Protein AF-K7T9E8-F1 (afdb_monomer_lite)

Radius of gyration: 16.22 Å; chains: 1; bounding box: 37×36×49 Å

Structure (mmCIF, N/CA/C/O backbone):
data_AF-K7T9E8-F1
#
_entry.id   AF-K7T9E8-F1
#
loop_
_atom_site.group_PDB
_atom_site.id
_atom_site.type_symbol
_atom_site.label_atom_id
_atom_site.label_alt_id
_atom_site.label_comp_id
_atom_site.label_asym_id
_atom_site.label_entity_id
_atom_site.label_seq_id
_atom_site.pdbx_PDB_ins_code
_atom_site.Cartn_x
_atom_site.Cartn_y
_atom_site.Cartn_z
_atom_site.occupancy
_atom_site.B_iso_or_equiv
_atom_site.auth_seq_id
_atom_site.auth_comp_id
_atom_site.auth_asym_id
_atom_site.auth_atom_id
_atom_site.pdbx_PDB_model_num
ATOM 1 N N . MET A 1 1 ? -18.954 -12.187 33.287 1.00 36.88 1 MET A N 1
ATOM 2 C CA . MET A 1 1 ? -18.380 -12.385 31.941 1.00 36.88 1 MET A CA 1
ATOM 3 C C . MET A 1 1 ? -18.253 -11.019 31.289 1.00 36.88 1 MET A C 1
ATOM 5 O O . MET A 1 1 ? -19.243 -10.468 30.833 1.00 36.88 1 MET A O 1
ATOM 9 N N . THR A 1 2 ? -17.077 -10.407 31.372 1.00 37.41 2 THR A N 1
ATOM 10 C CA . THR A 1 2 ? -16.781 -9.111 30.754 1.00 37.41 2 THR A CA 1
ATOM 11 C C . THR A 1 2 ? -16.393 -9.360 29.302 1.00 37.41 2 THR A C 1
ATOM 13 O O . THR A 1 2 ? -15.330 -9.916 29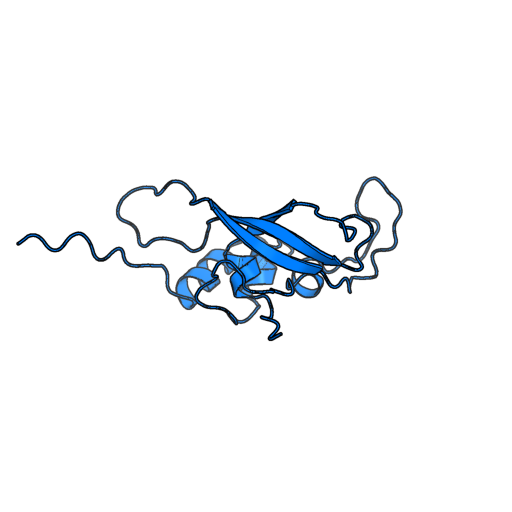.039 1.00 37.41 2 THR A O 1
ATOM 16 N N . PHE A 1 3 ? -17.259 -8.987 28.356 1.00 45.62 3 PHE A N 1
ATOM 17 C CA . PHE A 1 3 ? -16.909 -8.975 26.937 1.00 45.62 3 PHE A CA 1
ATOM 18 C C . PHE A 1 3 ? -15.690 -8.061 26.762 1.00 45.62 3 PHE A C 1
ATOM 20 O O . PHE A 1 3 ? -15.776 -6.852 26.974 1.00 45.62 3 PHE A O 1
ATOM 27 N N . HIS A 1 4 ? -14.530 -8.643 26.458 1.00 44.47 4 HIS A N 1
ATOM 28 C CA . HIS A 1 4 ? -13.341 -7.882 26.102 1.00 44.47 4 HIS A CA 1
ATOM 29 C C . HIS A 1 4 ? -13.590 -7.177 24.768 1.00 44.47 4 HIS A C 1
ATOM 31 O O . HIS A 1 4 ? -13.459 -7.773 23.707 1.00 44.47 4 HIS A O 1
ATOM 37 N N . GLY A 1 5 ? -13.993 -5.909 24.881 1.00 49.72 5 GLY A N 1
ATOM 38 C CA . GLY A 1 5 ? -13.735 -4.815 23.950 1.00 49.72 5 GLY A CA 1
ATOM 39 C C . GLY A 1 5 ? -13.944 -5.118 22.473 1.00 49.72 5 GLY A C 1
ATOM 40 O O . GLY A 1 5 ? -12.985 -5.424 21.767 1.00 49.72 5 GLY A O 1
ATOM 41 N N . ILE A 1 6 ? -15.161 -4.886 21.979 1.00 58.78 6 ILE A N 1
ATOM 42 C CA . ILE A 1 6 ? -15.361 -4.575 20.560 1.00 58.78 6 ILE A CA 1
ATOM 43 C C . ILE A 1 6 ? -14.591 -3.274 20.301 1.00 58.78 6 ILE A C 1
ATOM 45 O O . ILE A 1 6 ? -15.052 -2.189 20.649 1.00 58.78 6 ILE A O 1
ATOM 49 N N . LYS A 1 7 ? -13.375 -3.379 19.759 1.00 60.75 7 LYS A N 1
ATOM 50 C CA . LYS A 1 7 ? -12.674 -2.221 19.209 1.00 60.75 7 LYS A CA 1
ATOM 51 C C . LYS A 1 7 ? -13.338 -1.906 17.879 1.00 60.75 7 LYS A C 1
ATOM 53 O O . LYS A 1 7 ? -13.186 -2.663 16.926 1.00 60.75 7 LYS A O 1
ATOM 58 N N . LEU A 1 8 ? -14.097 -0.816 17.848 1.00 74.06 8 LEU A N 1
ATOM 59 C CA . LEU A 1 8 ? -14.620 -0.267 16.604 1.00 74.06 8 LEU A CA 1
ATOM 60 C C . LEU A 1 8 ? -13.427 0.090 15.707 1.00 74.06 8 LEU A C 1
ATOM 62 O O . LEU A 1 8 ? -12.427 0.624 16.189 1.00 74.06 8 LEU A O 1
ATOM 66 N N . VAL A 1 9 ? -13.503 -0.277 14.435 1.00 80.00 9 VAL A N 1
ATOM 67 C CA . VAL A 1 9 ? -12.524 0.088 13.405 1.00 80.00 9 VAL A CA 1
ATOM 68 C C . VAL A 1 9 ? -13.159 1.184 12.552 1.00 80.00 9 VAL A C 1
ATOM 70 O O . VAL A 1 9 ? -14.378 1.185 12.382 1.00 80.00 9 VAL A O 1
ATOM 73 N N . GLU A 1 10 ? -12.343 2.127 12.090 1.00 86.44 10 GLU A N 1
ATOM 74 C CA . GLU A 1 10 ? -12.735 3.176 11.146 1.00 86.44 10 GLU A CA 1
ATOM 75 C C . GLU A 1 10 ? -13.409 2.552 9.913 1.00 86.44 10 GLU A C 1
ATOM 77 O O . GLU A 1 10 ? -12.959 1.536 9.387 1.00 86.44 10 GLU A O 1
ATOM 82 N N . THR A 1 11 ? -14.517 3.137 9.470 1.00 89.50 11 THR A N 1
ATOM 83 C CA . THR A 1 11 ? -15.204 2.717 8.241 1.00 89.50 11 THR A CA 1
ATOM 84 C C . THR A 1 11 ? -14.480 3.243 7.000 1.00 89.50 11 THR A C 1
ATOM 86 O O . THR A 1 11 ? -13.816 4.277 7.058 1.00 89.50 11 THR A O 1
ATOM 89 N N . ASP A 1 12 ? -14.674 2.610 5.838 1.00 90.00 12 ASP A N 1
ATOM 90 C CA . ASP A 1 12 ? -14.073 3.064 4.568 1.00 90.00 12 ASP A CA 1
ATOM 91 C C . ASP A 1 12 ? -14.405 4.533 4.249 1.00 90.00 12 ASP A C 1
ATOM 93 O O . ASP A 1 12 ? -13.582 5.284 3.718 1.00 90.00 12 ASP A O 1
ATOM 97 N N . THR A 1 13 ? -15.616 4.967 4.609 1.00 88.75 13 THR A N 1
ATOM 98 C CA . THR A 1 13 ? -16.070 6.351 4.445 1.00 88.75 13 THR A CA 1
ATOM 99 C C . THR A 1 13 ? -15.366 7.322 5.388 1.00 88.75 13 THR A C 1
ATOM 101 O O . THR A 1 13 ? -15.017 8.425 4.971 1.00 88.75 13 THR A O 1
ATOM 104 N N . GLU A 1 14 ? -15.130 6.925 6.641 1.00 90.06 14 GLU A N 1
ATOM 105 C CA . GLU A 1 14 ? -14.398 7.741 7.616 1.00 90.06 14 GLU A CA 1
ATOM 106 C C . GLU A 1 14 ? -12.919 7.843 7.230 1.00 90.06 14 GLU A C 1
ATOM 108 O O . GLU A 1 14 ? -12.368 8.945 7.220 1.00 90.06 14 GLU A O 1
ATOM 113 N N . GLU A 1 15 ? -12.314 6.728 6.805 1.00 89.94 15 GLU A N 1
ATOM 114 C CA . GLU A 1 15 ? -10.937 6.685 6.311 1.00 89.94 15 GLU A CA 1
ATOM 115 C C . GLU A 1 15 ? -10.764 7.624 5.114 1.00 89.94 15 GLU A C 1
ATOM 117 O O . GLU A 1 15 ? -9.842 8.441 5.073 1.00 89.94 15 GLU A O 1
ATOM 122 N N . THR A 1 16 ? -11.680 7.547 4.148 1.00 91.69 16 THR A N 1
ATOM 123 C CA . THR A 1 16 ? -11.658 8.395 2.953 1.00 91.69 16 THR A CA 1
ATOM 124 C C . THR A 1 16 ? -11.804 9.872 3.313 1.00 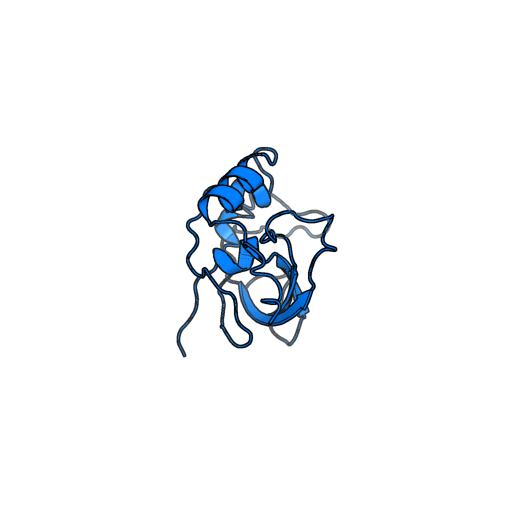91.69 16 THR A C 1
ATOM 126 O O . THR A 1 16 ? -11.029 10.700 2.834 1.00 91.69 16 THR A O 1
ATOM 129 N N . ALA A 1 17 ? -12.737 10.210 4.209 1.00 91.94 17 ALA A N 1
ATOM 130 C CA . ALA A 1 17 ? -12.926 11.580 4.676 1.00 91.94 17 ALA A CA 1
ATOM 131 C C . ALA A 1 17 ? -11.683 12.121 5.399 1.00 91.94 17 ALA A C 1
ATOM 133 O O . ALA A 1 17 ? -11.295 13.267 5.174 1.00 91.94 17 ALA A O 1
ATOM 134 N N . ARG A 1 18 ? -11.025 11.300 6.228 1.00 90.88 18 ARG A N 1
ATOM 135 C CA . ARG A 1 18 ? -9.771 11.652 6.907 1.00 90.88 18 ARG A CA 1
ATOM 136 C C . ARG A 1 18 ? -8.641 11.892 5.909 1.00 90.88 18 ARG A C 1
ATOM 138 O O . ARG A 1 18 ? -7.932 12.888 6.022 1.00 90.88 18 ARG A O 1
ATOM 145 N N . LEU A 1 19 ? -8.462 11.004 4.932 1.00 90.00 19 LEU A N 1
ATOM 146 C CA . LEU A 1 19 ? -7.427 11.142 3.904 1.00 90.00 19 LEU A CA 1
ATOM 147 C C . LEU A 1 19 ? -7.653 12.379 3.021 1.00 90.00 19 LEU A C 1
ATOM 149 O O . LEU A 1 19 ? -6.689 13.060 2.672 1.00 90.00 19 LEU A O 1
ATOM 153 N N . ALA A 1 20 ? -8.911 12.722 2.732 1.00 92.00 20 ALA A N 1
ATOM 154 C CA . ALA A 1 20 ? -9.274 13.899 1.941 1.00 92.00 20 ALA A CA 1
ATOM 155 C C . ALA A 1 20 ? -8.914 15.234 2.619 1.00 92.00 20 ALA A C 1
ATOM 157 O O . ALA A 1 20 ? -8.779 16.246 1.932 1.00 92.00 20 ALA A O 1
ATOM 158 N N . GLN A 1 21 ? -8.715 15.250 3.945 1.00 92.56 21 GLN A N 1
ATOM 159 C CA . GLN A 1 21 ? -8.238 16.434 4.675 1.00 92.56 21 GLN A CA 1
ATOM 160 C C . GLN A 1 21 ? -6.770 16.770 4.375 1.00 92.56 21 GLN A C 1
ATOM 162 O O . GLN A 1 21 ? -6.318 17.871 4.694 1.00 92.56 21 GLN A O 1
ATOM 167 N N . ALA A 1 22 ? -6.011 15.840 3.787 1.00 89.44 22 ALA A N 1
ATOM 168 C CA . ALA A 1 22 ? -4.637 16.100 3.390 1.00 89.44 22 ALA A CA 1
ATOM 169 C C . ALA A 1 22 ? -4.574 17.101 2.214 1.00 89.44 22 ALA A C 1
ATOM 171 O O . ALA A 1 22 ? -5.489 17.143 1.387 1.00 89.44 22 ALA A O 1
ATOM 172 N N . PRO A 1 23 ? -3.491 17.894 2.097 1.00 88.69 23 PRO A N 1
ATOM 173 C CA . PRO A 1 23 ? -3.343 18.861 1.013 1.00 88.69 23 PRO A CA 1
ATOM 174 C C . PRO A 1 23 ? -3.436 18.215 -0.374 1.00 88.69 23 PRO A C 1
ATOM 176 O O . PRO A 1 23 ? -2.891 17.129 -0.598 1.00 88.69 23 PRO A O 1
ATOM 179 N N . VAL A 1 24 ? -4.070 18.915 -1.318 1.00 85.88 24 VAL A N 1
ATOM 180 C CA . VAL A 1 24 ? -4.113 18.516 -2.734 1.00 85.88 24 VAL A CA 1
ATOM 181 C C . VAL A 1 24 ? -2.687 18.333 -3.258 1.00 85.88 24 VAL A C 1
ATOM 183 O O . VAL A 1 24 ? -1.821 19.174 -3.020 1.00 85.88 24 VAL A O 1
ATOM 186 N N . GLY A 1 25 ? -2.441 17.221 -3.954 1.00 80.06 25 GLY A N 1
ATOM 187 C CA . GLY A 1 25 ? -1.113 16.832 -4.443 1.00 80.06 25 GLY A CA 1
ATOM 188 C C . GLY A 1 25 ? -0.301 15.966 -3.472 1.00 80.06 25 GLY A C 1
ATOM 189 O O . GLY A 1 25 ? 0.755 15.471 -3.850 1.00 80.06 25 GLY A O 1
ATOM 190 N N . SER A 1 26 ? -0.782 15.738 -2.245 1.00 85.50 26 SER A N 1
ATOM 191 C CA . SER A 1 26 ? -0.206 14.717 -1.361 1.00 85.50 26 SER A CA 1
ATOM 192 C C . SER A 1 26 ? -0.659 13.303 -1.751 1.00 85.50 26 SER A C 1
ATOM 194 O O . SER A 1 26 ? -1.747 13.111 -2.305 1.00 85.50 26 SER A O 1
ATOM 196 N N . THR A 1 27 ? 0.141 12.295 -1.393 1.00 86.12 27 THR A N 1
ATOM 197 C CA . THR A 1 27 ? -0.209 10.873 -1.553 1.00 86.12 27 THR A CA 1
ATOM 198 C C . THR A 1 27 ? -1.534 10.555 -0.858 1.00 86.12 27 THR A C 1
ATOM 200 O O . THR A 1 27 ? -2.409 9.945 -1.459 1.00 86.12 27 THR A O 1
ATOM 203 N N . ASN A 1 28 ? -1.736 11.044 0.371 1.00 88.81 28 ASN A N 1
ATOM 204 C CA . ASN A 1 28 ? -2.964 10.808 1.139 1.00 88.81 28 ASN A CA 1
ATOM 205 C C . ASN A 1 28 ? -4.205 11.387 0.452 1.00 88.81 28 ASN A C 1
ATOM 207 O O . ASN A 1 28 ? -5.230 10.713 0.373 1.00 88.81 28 ASN A O 1
ATOM 211 N N . HIS A 1 29 ? -4.107 12.606 -0.086 1.00 88.75 29 HIS A N 1
ATOM 212 C CA . HIS A 1 29 ? -5.208 13.189 -0.846 1.00 88.75 29 HIS A CA 1
ATOM 213 C C . HIS A 1 29 ? -5.516 12.352 -2.093 1.00 88.75 29 HIS A C 1
ATOM 215 O O . HIS A 1 29 ? -6.676 12.047 -2.352 1.00 88.75 29 HIS A O 1
ATOM 221 N N . SER A 1 30 ? -4.487 11.908 -2.816 1.00 89.88 30 SER A N 1
ATOM 222 C CA . SER A 1 30 ? -4.653 11.058 -4.002 1.00 89.88 30 SER A CA 1
ATOM 223 C C . SER A 1 30 ? -5.297 9.710 -3.656 1.00 89.88 30 SER A C 1
ATOM 225 O O . SER A 1 30 ? -6.237 9.292 -4.324 1.00 89.88 30 SER A O 1
ATOM 227 N N . LEU A 1 31 ? -4.882 9.078 -2.551 1.00 90.69 31 LEU A N 1
ATOM 228 C CA . LEU A 1 31 ? -5.505 7.858 -2.030 1.00 90.69 31 LEU A CA 1
ATOM 229 C C . LEU A 1 31 ? -6.987 8.077 -1.697 1.00 90.69 31 LEU A C 1
ATOM 231 O O . LEU A 1 31 ? -7.802 7.209 -1.987 1.00 90.69 31 LEU A O 1
ATOM 235 N N . SER A 1 32 ? -7.376 9.232 -1.150 1.00 92.88 32 SER A N 1
ATOM 236 C CA . SER A 1 32 ? -8.789 9.510 -0.836 1.00 92.88 32 SER A CA 1
ATOM 237 C C . SER A 1 32 ? -9.724 9.462 -2.057 1.00 92.88 32 SER A C 1
ATOM 239 O O . SER A 1 32 ? -10.923 9.255 -1.905 1.00 92.88 32 SER A O 1
ATOM 241 N N . LEU A 1 33 ? -9.187 9.618 -3.269 1.00 91.94 33 LEU A N 1
ATOM 242 C CA . LEU A 1 33 ? -9.959 9.576 -4.512 1.00 91.94 33 LEU A CA 1
ATOM 243 C C . LEU A 1 33 ? -10.134 8.152 -5.060 1.00 91.94 33 LEU A C 1
ATOM 245 O O . LEU A 1 33 ? -10.931 7.945 -5.975 1.00 91.94 33 LEU A O 1
ATOM 249 N N . LEU A 1 34 ? -9.391 7.180 -4.527 1.00 91.44 34 LEU A N 1
ATOM 250 C CA . LEU A 1 34 ? -9.401 5.800 -4.998 1.00 91.44 34 LEU A CA 1
ATOM 251 C C . LEU A 1 34 ? -10.368 4.937 -4.186 1.00 91.44 34 LEU A C 1
ATOM 253 O O . LEU A 1 34 ? -10.439 5.077 -2.958 1.00 91.44 34 LEU A O 1
ATOM 257 N N . PRO A 1 35 ? -11.078 4.005 -4.846 1.00 92.00 35 PRO A N 1
ATOM 258 C CA . PRO A 1 35 ? -11.932 3.058 -4.153 1.00 92.00 35 PRO A CA 1
ATOM 259 C C . PRO A 1 35 ? -11.096 2.097 -3.302 1.00 92.00 35 PRO A C 1
ATOM 261 O O . PRO A 1 35 ? -10.013 1.667 -3.699 1.00 92.00 35 PRO A O 1
ATOM 264 N N . VAL A 1 36 ? -11.633 1.714 -2.145 1.00 92.06 36 VAL A N 1
ATOM 265 C CA . VAL A 1 36 ? -11.092 0.602 -1.360 1.00 92.06 36 VAL A CA 1
ATOM 266 C C . VAL A 1 36 ? -11.434 -0.697 -2.088 1.00 92.06 36 VAL A C 1
ATOM 268 O O . VAL A 1 36 ? -12.601 -1.057 -2.228 1.00 92.06 36 VAL A O 1
ATOM 271 N N . THR A 1 37 ? -10.411 -1.388 -2.573 1.00 91.69 37 THR A N 1
ATOM 272 C CA . THR A 1 37 ? -10.504 -2.686 -3.258 1.00 91.69 37 THR A CA 1
ATOM 273 C C . THR A 1 37 ? -10.299 -3.841 -2.285 1.00 91.69 37 THR A C 1
ATOM 275 O O . THR A 1 37 ? -10.865 -4.916 -2.467 1.00 91.69 37 THR A O 1
ATOM 278 N N . THR A 1 38 ? -9.513 -3.608 -1.230 1.00 89.50 38 THR A N 1
ATOM 279 C CA . THR A 1 38 ? -9.097 -4.621 -0.258 1.00 89.50 38 THR A CA 1
ATOM 280 C C . THR A 1 38 ? -9.397 -4.131 1.160 1.00 89.50 38 THR A C 1
ATOM 282 O O . THR A 1 38 ? -8.526 -3.549 1.808 1.00 89.50 38 THR A O 1
ATOM 285 N N . PRO A 1 39 ? -10.613 -4.369 1.690 1.00 87.06 39 PRO A N 1
ATOM 286 C CA . PRO A 1 39 ? -11.015 -3.884 3.014 1.00 87.06 39 PRO A CA 1
ATOM 287 C C . PRO A 1 39 ? -10.216 -4.498 4.165 1.00 87.06 39 PRO A C 1
ATOM 289 O O . PRO A 1 39 ? -10.202 -3.965 5.271 1.00 87.06 39 PRO A O 1
ATOM 292 N N . HIS A 1 40 ? -9.564 -5.636 3.936 1.00 87.50 40 HIS A N 1
ATOM 293 C CA . HIS A 1 40 ? -8.704 -6.286 4.915 1.00 87.50 40 HIS A CA 1
ATOM 294 C C . HIS A 1 40 ? -7.443 -6.776 4.217 1.00 87.50 40 HIS A C 1
ATOM 296 O O . HIS A 1 40 ? -7.464 -7.752 3.469 1.00 87.50 40 HIS A O 1
ATOM 302 N N . VAL A 1 41 ? -6.344 -6.067 4.455 1.00 90.06 41 VAL A N 1
ATOM 303 C CA . VAL A 1 41 ? -5.023 -6.476 3.986 1.00 90.06 41 VAL A CA 1
ATOM 304 C C . VAL A 1 41 ? -4.559 -7.634 4.860 1.00 90.06 41 VAL A C 1
ATOM 306 O O . VAL A 1 41 ? -4.480 -7.491 6.082 1.00 90.06 41 VAL A O 1
ATOM 309 N N . ASP A 1 42 ? -4.255 -8.766 4.235 1.00 89.81 42 ASP A N 1
ATOM 310 C CA . ASP A 1 42 ? -3.658 -9.912 4.909 1.00 89.81 42 ASP A CA 1
ATOM 311 C C . ASP A 1 42 ? -2.223 -10.128 4.429 1.00 89.81 42 ASP A C 1
ATOM 313 O O . ASP A 1 42 ? -1.799 -9.687 3.353 1.00 89.81 42 ASP A O 1
ATOM 317 N N . LYS A 1 43 ? -1.466 -10.844 5.254 1.00 87.12 43 LYS A N 1
ATOM 318 C CA . LYS A 1 43 ? -0.205 -11.441 4.846 1.00 87.12 43 LYS A CA 1
ATOM 319 C C . LYS A 1 43 ? -0.468 -12.348 3.652 1.00 87.12 43 LYS A C 1
ATOM 321 O O . LYS A 1 43 ? -1.499 -13.003 3.569 1.00 87.12 43 LYS A O 1
ATOM 326 N N . HIS A 1 44 ? 0.507 -12.429 2.758 1.00 83.75 44 HIS A N 1
ATOM 327 C CA . HIS A 1 44 ? 0.473 -13.295 1.576 1.00 83.75 44 HIS A CA 1
ATOM 328 C C . HIS A 1 44 ? -0.404 -12.838 0.402 1.00 83.75 44 HIS A C 1
ATOM 330 O O . HIS A 1 44 ? -0.331 -13.464 -0.653 1.00 83.75 44 HIS A O 1
ATOM 336 N N . HIS A 1 45 ? -1.154 -11.737 0.512 1.00 90.81 45 HIS A N 1
ATOM 337 C CA . HIS A 1 45 ? -1.765 -11.128 -0.671 1.00 90.81 45 HIS A CA 1
ATOM 338 C C . HIS A 1 45 ? -0.683 -10.530 -1.573 1.00 90.81 45 HIS A C 1
ATOM 340 O O . HIS A 1 45 ? 0.164 -9.770 -1.110 1.00 90.81 45 HIS A O 1
ATOM 346 N N . LEU A 1 46 ? -0.714 -10.846 -2.866 1.00 92.94 46 LEU A N 1
ATOM 347 C CA . LEU A 1 46 ? 0.061 -10.099 -3.850 1.00 92.94 46 LEU A CA 1
ATOM 348 C C . LEU A 1 46 ? -0.744 -8.874 -4.245 1.00 92.94 46 LEU A C 1
ATOM 350 O O . LEU A 1 46 ? -1.826 -9.000 -4.809 1.00 92.94 46 LEU A O 1
ATOM 354 N N . ILE A 1 47 ? -0.227 -7.699 -3.909 1.00 94.06 47 ILE A N 1
ATOM 355 C CA . ILE A 1 47 ? -0.931 -6.434 -4.095 1.00 94.06 47 ILE A CA 1
ATOM 356 C C . ILE A 1 47 ? -0.127 -5.581 -5.064 1.00 94.06 47 ILE A C 1
ATOM 358 O O . ILE A 1 47 ? 1.037 -5.270 -4.818 1.00 94.06 47 ILE A O 1
ATOM 362 N N . GLU A 1 48 ? -0.752 -5.201 -6.171 1.00 93.50 48 GLU A N 1
ATOM 363 C CA . GLU A 1 48 ? -0.249 -4.161 -7.058 1.00 93.50 48 GLU A CA 1
ATOM 364 C C . GLU A 1 48 ? -0.603 -2.792 -6.473 1.00 93.50 48 GLU A C 1
ATOM 366 O O . GLU A 1 48 ? -1.778 -2.485 -6.263 1.00 93.50 48 GLU A O 1
ATOM 371 N N . LEU A 1 49 ? 0.416 -1.991 -6.163 1.00 91.81 49 LEU A N 1
ATOM 372 C CA . LEU A 1 49 ? 0.239 -0.679 -5.548 1.00 91.81 49 LEU A CA 1
ATOM 373 C C . LEU A 1 49 ? -0.378 0.316 -6.545 1.00 91.81 49 LEU A C 1
ATOM 375 O O . LEU A 1 49 ? -0.019 0.279 -7.725 1.00 91.81 49 LEU A O 1
ATOM 379 N N . PRO A 1 50 ? -1.222 1.263 -6.086 1.00 89.06 50 PRO A N 1
ATOM 380 C CA . PRO A 1 50 ? -1.779 2.331 -6.919 1.00 89.06 50 PRO A CA 1
ATOM 381 C C . PRO A 1 50 ? -0.734 3.434 -7.178 1.00 89.06 50 PRO A C 1
ATOM 383 O O . PRO A 1 50 ? -0.921 4.608 -6.841 1.00 89.06 50 PRO A O 1
ATOM 386 N N . TRP A 1 51 ? 0.439 3.046 -7.687 1.00 83.88 51 TRP A N 1
ATOM 387 C CA . TRP A 1 51 ? 1.602 3.924 -7.823 1.00 83.88 51 TRP A CA 1
ATOM 388 C C . TRP A 1 51 ? 1.338 5.060 -8.810 1.00 83.88 51 TRP A C 1
ATOM 390 O O . TRP A 1 51 ? 1.651 6.211 -8.523 1.00 83.88 51 TRP A O 1
ATOM 400 N N . TYR A 1 52 ? 0.711 4.749 -9.947 1.00 78.19 52 TYR A N 1
ATOM 401 C CA . TYR A 1 52 ? 0.385 5.727 -10.986 1.00 78.19 52 TYR A CA 1
ATOM 402 C C . TYR A 1 52 ? -0.533 6.839 -10.464 1.00 78.19 52 TYR A C 1
ATOM 404 O O . TYR A 1 52 ? -0.333 8.017 -10.756 1.00 78.19 52 TYR A O 1
ATOM 412 N N . GLU A 1 53 ? -1.532 6.461 -9.673 1.00 79.75 53 GLU A N 1
ATOM 413 C CA . GLU A 1 53 ? -2.553 7.359 -9.152 1.00 79.75 53 GLU A CA 1
ATOM 414 C C . GLU A 1 53 ? -2.032 8.217 -7.999 1.00 79.75 53 GLU A C 1
ATOM 416 O O . GLU A 1 53 ? -2.457 9.359 -7.828 1.00 79.75 53 GLU A O 1
ATOM 421 N N . THR A 1 54 ? -1.113 7.673 -7.200 1.00 75.31 54 THR A N 1
ATOM 422 C CA . THR A 1 54 ? -0.567 8.343 -6.011 1.00 75.31 54 THR A CA 1
ATOM 423 C C . THR A 1 54 ? 0.696 9.145 -6.287 1.00 75.31 54 THR A C 1
ATOM 425 O O . THR A 1 54 ? 0.983 10.101 -5.565 1.00 75.31 54 THR A O 1
ATOM 428 N N . HIS A 1 55 ? 1.425 8.790 -7.342 1.00 71.00 55 HIS A N 1
ATOM 429 C CA . HIS A 1 55 ? 2.650 9.444 -7.773 1.00 71.00 55 HIS A CA 1
ATOM 430 C C . HIS A 1 55 ? 2.544 9.762 -9.268 1.00 71.00 55 HIS A C 1
ATOM 432 O O . HIS A 1 55 ? 3.237 9.146 -10.081 1.00 71.00 55 HIS A O 1
ATOM 438 N N . PRO A 1 56 ? 1.698 10.737 -9.664 1.00 57.72 56 PRO A N 1
ATOM 439 C CA . PRO A 1 56 ? 1.673 11.230 -11.032 1.00 57.72 56 PRO A CA 1
ATOM 440 C C . PRO A 1 56 ? 2.999 11.948 -11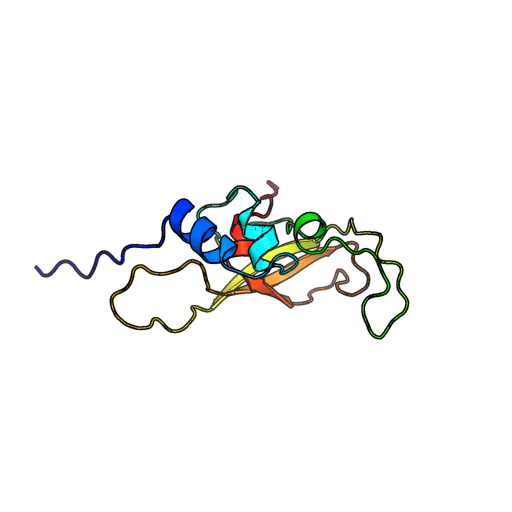.300 1.00 57.72 56 PRO A C 1
ATOM 442 O O . PRO A 1 56 ? 3.151 13.148 -11.075 1.00 57.72 56 PRO A O 1
ATOM 445 N N . CYS A 1 57 ? 4.016 11.198 -11.711 1.00 55.25 57 CYS A N 1
ATOM 446 C CA . CYS A 1 57 ? 5.317 11.763 -12.003 1.00 55.25 57 CYS A CA 1
ATOM 447 C C . CYS A 1 57 ? 5.204 12.617 -13.268 1.00 55.25 57 CYS A C 1
ATOM 449 O O . CYS A 1 57 ? 5.158 12.105 -14.383 1.00 55.25 57 CYS A O 1
ATOM 451 N N . THR A 1 58 ? 5.185 13.935 -13.099 1.00 48.19 58 THR A N 1
ATOM 452 C CA . THR A 1 58 ? 5.572 14.878 -14.149 1.00 48.19 58 THR A CA 1
ATOM 453 C C . THR A 1 58 ? 6.820 15.609 -13.673 1.00 48.19 58 THR A C 1
ATOM 455 O O . THR A 1 58 ? 6.724 16.617 -12.975 1.00 48.19 58 THR A O 1
ATOM 458 N N . GLY A 1 59 ? 7.998 15.071 -13.998 1.00 48.62 59 GLY A N 1
ATOM 459 C CA . GLY A 1 59 ? 9.289 15.705 -13.714 1.00 48.62 59 GLY A CA 1
ATOM 460 C C . GLY A 1 59 ? 10.371 14.750 -13.204 1.00 48.62 59 GLY A C 1
ATOM 461 O O . GLY A 1 59 ? 10.119 13.587 -12.904 1.00 48.62 59 GLY A O 1
ATOM 462 N N . THR A 1 60 ? 11.597 15.267 -13.112 1.00 42.84 60 THR A N 1
ATOM 463 C CA . THR A 1 60 ? 12.758 14.584 -12.528 1.00 42.84 60 THR A CA 1
ATOM 464 C C . THR A 1 60 ? 12.630 14.543 -11.008 1.00 42.84 60 THR A C 1
ATOM 466 O O . THR A 1 60 ? 12.800 15.565 -10.340 1.00 42.84 60 THR A O 1
ATOM 469 N N . THR A 1 61 ? 12.340 13.375 -10.442 1.00 47.50 61 THR A N 1
ATOM 470 C CA . THR A 1 61 ? 12.446 13.135 -8.996 1.00 47.50 61 THR A CA 1
ATOM 471 C C . THR A 1 61 ? 13.877 13.404 -8.525 1.00 47.50 61 THR A C 1
ATOM 473 O O . THR A 1 61 ? 14.842 13.001 -9.173 1.00 47.50 61 THR A O 1
ATOM 476 N N . GLY A 1 62 ? 14.009 14.144 -7.422 1.00 42.59 62 GLY A N 1
ATOM 477 C CA . GLY A 1 62 ? 15.271 14.697 -6.935 1.00 42.59 62 GLY A CA 1
ATOM 478 C C . GLY A 1 62 ? 16.432 13.699 -6.883 1.00 42.59 62 GLY A C 1
ATOM 479 O O . GLY A 1 62 ? 16.325 12.619 -6.312 1.00 42.59 62 GLY A O 1
ATOM 480 N N . GLY A 1 63 ? 17.565 14.121 -7.450 1.00 44.06 63 GLY A N 1
ATOM 481 C CA . GLY A 1 63 ? 18.890 13.529 -7.248 1.00 44.06 63 GLY A CA 1
ATOM 482 C C . GLY A 1 63 ? 19.408 12.648 -8.383 1.00 44.06 63 GLY A C 1
ATOM 483 O O . GLY A 1 63 ? 20.615 12.618 -8.609 1.00 44.06 63 GLY A O 1
ATOM 484 N N . LEU A 1 64 ? 18.533 11.986 -9.138 1.00 47.25 64 LEU A N 1
ATOM 485 C CA . LEU A 1 64 ? 18.924 11.158 -10.277 1.00 47.25 64 LEU A 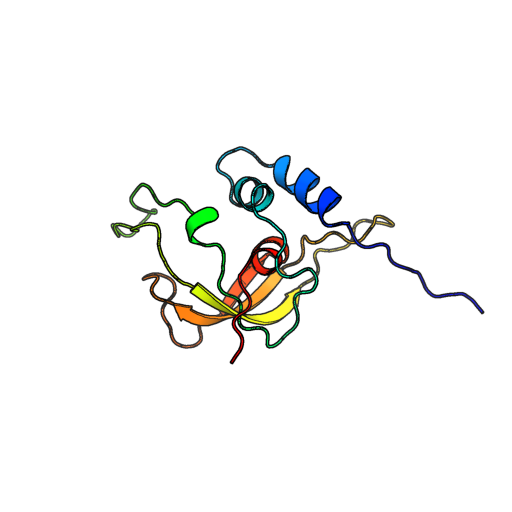CA 1
ATOM 486 C C . LEU A 1 64 ? 17.951 11.450 -11.411 1.00 47.25 64 LEU A C 1
ATOM 488 O O . LEU A 1 64 ? 16.772 11.134 -11.296 1.00 47.25 64 LEU A O 1
ATOM 492 N N . SER A 1 65 ? 18.438 12.097 -12.467 1.00 46.41 65 SER A N 1
ATOM 493 C CA . SER A 1 65 ? 17.707 12.524 -13.664 1.00 46.41 65 SER A CA 1
ATOM 494 C C . SER A 1 65 ? 17.067 11.356 -14.432 1.00 46.41 65 SER A C 1
ATOM 496 O O . SER A 1 65 ? 17.452 11.060 -15.558 1.00 46.41 65 SER A O 1
ATOM 498 N N . HIS A 1 66 ? 16.104 10.668 -13.828 1.00 51.59 66 HIS A N 1
ATOM 499 C CA . HIS A 1 66 ? 15.301 9.643 -14.469 1.00 51.59 66 HIS A CA 1
ATOM 500 C C . HIS A 1 66 ? 13.958 10.255 -14.850 1.00 51.59 66 HIS A C 1
ATOM 502 O O . HIS A 1 66 ? 13.221 10.763 -14.002 1.00 51.59 66 HIS A O 1
ATOM 508 N N . GLU A 1 67 ? 13.664 10.220 -16.149 1.00 50.75 67 GLU A N 1
ATOM 509 C CA . GLU A 1 67 ? 12.328 10.455 -16.681 1.00 50.75 67 GLU A CA 1
ATOM 510 C C . GLU A 1 67 ? 11.416 9.360 -16.131 1.00 50.75 67 GLU A C 1
ATOM 512 O O . GLU A 1 67 ? 11.417 8.222 -16.594 1.00 50.75 67 GLU A O 1
ATOM 517 N N . CYS A 1 68 ? 10.684 9.684 -15.072 1.00 52.94 68 CYS A N 1
ATOM 518 C CA . CYS A 1 68 ? 9.712 8.775 -14.504 1.00 52.94 68 CYS A CA 1
ATOM 519 C C . CYS A 1 68 ? 8.452 8.886 -15.366 1.00 52.94 68 CYS A C 1
ATOM 521 O O . CYS A 1 68 ? 7.731 9.880 -15.297 1.00 52.94 68 CYS A O 1
ATOM 523 N N . THR A 1 69 ? 8.190 7.893 -16.218 1.00 55.94 69 THR A N 1
ATOM 524 C CA . THR A 1 69 ? 7.042 7.875 -17.144 1.00 55.94 69 THR A CA 1
ATOM 525 C C . THR A 1 69 ? 5.690 7.684 -16.439 1.00 55.94 69 THR A C 1
ATOM 527 O O . THR A 1 69 ? 4.690 7.363 -17.083 1.00 55.94 69 THR A O 1
ATOM 530 N N . GLY A 1 70 ? 5.643 7.855 -15.112 1.00 57.78 70 GLY A N 1
ATOM 531 C CA . GLY A 1 70 ? 4.459 7.811 -14.249 1.00 57.78 70 GLY A CA 1
ATOM 532 C C . GLY A 1 70 ? 3.829 6.427 -14.094 1.00 57.78 70 GLY A C 1
ATOM 533 O O . GLY A 1 70 ? 3.221 6.140 -13.075 1.00 57.78 70 GLY A O 1
ATOM 534 N N . ARG A 1 71 ? 3.985 5.541 -15.076 1.00 72.44 71 ARG A N 1
ATOM 535 C CA . ARG A 1 71 ? 3.377 4.209 -15.115 1.00 72.44 71 ARG A CA 1
ATOM 536 C C . ARG A 1 71 ? 4.382 3.144 -14.729 1.00 72.44 71 ARG A C 1
ATOM 538 O O . ARG A 1 71 ? 4.855 2.410 -15.591 1.00 72.44 71 ARG A O 1
ATOM 545 N N . HIS A 1 72 ? 4.707 3.104 -13.446 1.00 84.12 72 HIS A N 1
ATOM 546 C CA . HIS A 1 72 ? 5.471 2.001 -12.898 1.00 84.12 72 HIS A CA 1
ATOM 547 C C . HIS A 1 72 ? 4.556 1.013 -12.203 1.00 84.12 72 HIS A C 1
ATOM 549 O O . HIS A 1 72 ? 3.710 1.394 -11.393 1.00 84.12 72 HIS A O 1
ATOM 555 N N . ARG A 1 73 ? 4.738 -0.260 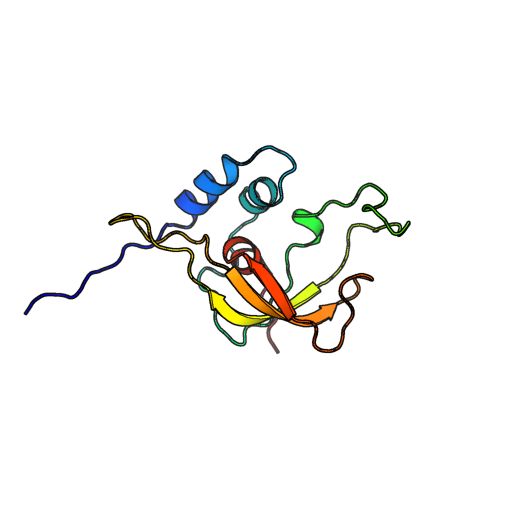-12.530 1.00 88.06 73 ARG A N 1
ATOM 556 C CA . ARG A 1 73 ? 4.084 -1.366 -11.857 1.00 88.06 73 ARG A CA 1
ATOM 557 C C . ARG A 1 73 ? 4.943 -1.787 -10.680 1.00 88.06 73 ARG A C 1
ATOM 559 O O . ARG A 1 73 ? 6.093 -2.165 -10.875 1.00 88.06 73 ARG A O 1
ATOM 566 N N . ILE A 1 74 ? 4.373 -1.775 -9.477 1.00 90.12 74 ILE A N 1
ATOM 567 C CA . ILE A 1 74 ? 5.024 -2.274 -8.261 1.00 90.12 74 ILE A CA 1
ATOM 568 C C . ILE A 1 74 ? 4.077 -3.262 -7.585 1.00 90.12 74 ILE A C 1
ATOM 570 O O . ILE A 1 74 ? 2.972 -2.905 -7.185 1.00 90.12 74 ILE A O 1
ATOM 574 N N . VAL A 1 75 ? 4.520 -4.510 -7.464 1.00 92.69 75 VAL A N 1
ATOM 575 C CA . VAL A 1 75 ? 3.788 -5.604 -6.822 1.00 92.69 75 VAL A CA 1
ATOM 576 C C . VAL A 1 75 ? 4.511 -6.004 -5.551 1.00 92.69 75 VAL A C 1
ATOM 578 O O . VAL A 1 75 ? 5.698 -6.355 -5.568 1.00 92.69 75 VAL A O 1
ATOM 581 N N . VAL A 1 76 ? 3.766 -5.997 -4.454 1.00 93.62 76 VAL A N 1
ATOM 582 C CA . VAL A 1 76 ? 4.288 -6.259 -3.122 1.00 93.62 76 VAL A CA 1
ATOM 583 C C . VAL A 1 76 ? 3.587 -7.414 -2.424 1.00 93.62 76 VAL A C 1
ATOM 585 O O . VAL A 1 76 ? 2.438 -7.743 -2.705 1.00 93.62 76 VAL A O 1
ATOM 588 N N . LEU A 1 77 ? 4.307 -8.003 -1.475 1.00 93.94 77 LEU A N 1
ATOM 589 C CA . LEU A 1 77 ? 3.836 -9.016 -0.546 1.00 93.94 77 LEU A CA 1
ATOM 590 C C . LEU A 1 77 ? 3.899 -8.448 0.881 1.00 93.94 77 LEU A C 1
ATOM 592 O O . LEU A 1 77 ? 5.008 -8.264 1.396 1.00 93.94 77 LEU A O 1
ATOM 596 N N . PRO A 1 78 ? 2.761 -8.181 1.546 1.00 94.19 78 PRO A N 1
ATOM 597 C CA . PRO A 1 78 ? 2.743 -7.746 2.936 1.00 94.19 78 PRO A CA 1
ATOM 598 C C . PRO A 1 78 ? 3.303 -8.834 3.859 1.00 94.19 78 PRO A C 1
ATOM 600 O O . PRO A 1 78 ? 2.888 -9.996 3.801 1.00 94.19 78 PRO A O 1
ATOM 603 N N . LEU A 1 79 ? 4.246 -8.461 4.730 1.00 93.06 79 LEU A N 1
ATOM 604 C CA . LEU A 1 79 ? 4.921 -9.378 5.655 1.00 93.06 79 LEU A CA 1
ATOM 605 C C . LEU A 1 79 ? 4.527 -9.114 7.108 1.00 93.06 79 LEU A C 1
ATOM 607 O O . LEU A 1 79 ? 4.112 -10.025 7.836 1.00 93.06 79 LEU A O 1
ATOM 611 N N . ARG A 1 80 ? 4.671 -7.862 7.555 1.00 92.94 80 ARG A N 1
ATOM 612 C CA . ARG A 1 80 ? 4.474 -7.479 8.954 1.00 92.94 80 ARG A CA 1
ATOM 613 C C . ARG A 1 80 ? 3.707 -6.174 9.056 1.00 92.94 80 ARG A C 1
ATOM 615 O O . ARG A 1 80 ? 4.119 -5.169 8.501 1.00 92.94 80 ARG A O 1
ATOM 622 N N . PHE A 1 81 ? 2.638 -6.194 9.843 1.00 91.25 81 PHE A N 1
ATOM 623 C CA . PHE A 1 81 ? 1.902 -4.992 10.196 1.00 91.25 81 PHE A CA 1
ATOM 624 C C . PHE A 1 81 ? 2.542 -4.283 11.395 1.00 91.25 81 PHE A C 1
ATOM 626 O O . PHE A 1 81 ? 2.826 -4.907 12.424 1.00 91.25 81 PHE A O 1
ATOM 633 N N . GLN A 1 82 ? 2.727 -2.976 11.262 1.00 88.38 82 GLN A N 1
ATOM 634 C CA . GLN A 1 82 ? 3.149 -2.048 12.296 1.00 88.38 82 GLN A CA 1
ATOM 635 C C . GLN A 1 82 ? 1.992 -1.104 12.611 1.00 88.38 82 GLN A C 1
ATOM 637 O O . GLN A 1 82 ? 1.593 -0.263 11.805 1.00 88.38 82 GLN A O 1
ATOM 642 N N . GLN A 1 83 ? 1.433 -1.265 13.807 1.00 81.19 83 GLN A N 1
ATOM 643 C CA . GLN A 1 83 ? 0.337 -0.429 14.259 1.00 81.19 83 GLN A CA 1
ATOM 644 C C . GLN A 1 83 ? 0.874 0.917 14.754 1.00 81.19 83 GLN A C 1
ATOM 646 O O . GLN A 1 83 ? 1.754 0.951 15.616 1.00 81.19 83 GLN A O 1
ATOM 651 N N . THR A 1 84 ? 0.302 2.013 14.263 1.00 76.75 84 THR A N 1
ATOM 652 C CA . THR A 1 84 ? 0.517 3.344 14.838 1.00 76.75 84 THR A CA 1
ATOM 653 C C . THR A 1 84 ? -0.040 3.362 16.266 1.00 76.75 84 THR A C 1
ATOM 655 O O . THR A 1 84 ? -1.093 2.775 16.536 1.00 76.75 84 THR A O 1
ATOM 658 N N . ALA A 1 85 ? 0.695 3.953 17.214 1.00 66.94 85 ALA A N 1
ATOM 659 C CA . ALA A 1 85 ? 0.301 3.962 18.622 1.00 66.94 85 ALA A CA 1
ATOM 660 C C . ALA A 1 85 ? -1.123 4.525 18.776 1.00 66.94 85 ALA A C 1
ATOM 662 O O . ALA A 1 85 ? -1.439 5.593 18.259 1.00 66.94 85 ALA A O 1
ATOM 663 N N . ALA A 1 86 ? -1.994 3.773 19.451 1.00 61.94 86 ALA A N 1
ATOM 664 C CA . ALA A 1 86 ? -3.387 4.158 19.617 1.00 61.94 86 ALA A CA 1
ATOM 665 C C . ALA A 1 86 ? -3.514 5.236 20.703 1.00 61.94 86 ALA A C 1
ATOM 667 O O . ALA A 1 86 ? -3.369 4.935 21.889 1.00 61.94 86 ALA A O 1
ATOM 668 N N . ASP A 1 87 ? -3.829 6.468 20.306 1.00 57.88 87 ASP A N 1
ATOM 669 C CA . ASP A 1 87 ? -4.245 7.519 21.235 1.00 57.88 87 ASP A CA 1
ATOM 670 C C . ASP A 1 87 ? -5.699 7.274 21.687 1.00 57.88 87 ASP A C 1
ATOM 672 O O . ASP A 1 87 ? -6.656 7.620 20.996 1.00 57.88 87 ASP A O 1
ATOM 676 N N . ALA A 1 88 ? -5.860 6.691 22.883 1.00 55.16 88 ALA A N 1
ATOM 677 C CA . ALA A 1 88 ? -7.110 6.668 23.663 1.00 55.16 88 ALA A CA 1
ATOM 678 C C . ALA A 1 88 ? -8.330 5.982 22.954 1.00 55.16 88 ALA A C 1
ATOM 680 O O . ALA A 1 88 ? -8.131 5.284 21.960 1.00 55.16 88 ALA A O 1
ATOM 681 N N . PRO A 1 89 ? -9.583 6.017 23.482 1.00 60.06 89 PRO A N 1
ATOM 682 C CA . PRO A 1 89 ? -10.655 5.064 23.137 1.00 60.06 89 PRO A CA 1
ATOM 683 C C . PRO A 1 89 ? -11.383 5.406 21.823 1.00 60.06 89 PRO A C 1
ATOM 685 O O . PRO A 1 89 ? -12.608 5.329 21.742 1.00 60.06 89 PRO A O 1
ATOM 688 N N . LEU A 1 90 ? -10.643 5.831 20.804 1.00 66.44 90 LEU A N 1
ATOM 689 C CA . LEU A 1 90 ? -11.172 6.105 19.475 1.00 66.44 90 LEU A CA 1
ATOM 690 C C . LEU A 1 90 ? -11.233 4.818 18.638 1.00 66.44 90 LEU A C 1
ATOM 692 O O . LEU A 1 90 ? -10.490 3.866 18.914 1.00 66.44 90 LEU A O 1
ATOM 696 N N . PRO A 1 91 ? -12.110 4.769 17.617 1.00 69.75 91 PRO A N 1
ATOM 697 C CA . PRO A 1 91 ? -12.074 3.683 16.658 1.00 69.75 91 PRO A CA 1
ATOM 698 C C . PRO A 1 91 ? -10.681 3.578 16.033 1.00 69.75 91 PRO A C 1
ATOM 700 O O . PRO A 1 91 ? -10.026 4.582 15.743 1.00 69.75 91 PRO A O 1
ATOM 703 N N . ARG A 1 92 ? -10.207 2.342 15.868 1.00 79.69 92 ARG A N 1
ATOM 704 C CA . ARG A 1 92 ? -8.895 2.055 15.289 1.00 79.69 92 ARG A CA 1
ATOM 705 C C . ARG A 1 92 ? -8.877 2.549 13.845 1.00 79.69 92 ARG A C 1
ATOM 707 O O . ARG A 1 92 ? -9.668 2.075 13.038 1.00 79.69 92 ARG A O 1
ATOM 714 N N . ARG A 1 93 ? -7.952 3.454 13.535 1.00 84.62 93 ARG A N 1
ATOM 715 C CA . ARG A 1 93 ? -7.741 3.990 12.187 1.00 84.62 93 ARG A CA 1
ATOM 716 C C . ARG A 1 93 ? -7.005 3.000 11.290 1.00 84.62 93 ARG A C 1
ATOM 718 O O . ARG A 1 93 ? -6.234 2.170 11.779 1.00 84.62 93 ARG A O 1
ATOM 725 N N . HIS A 1 94 ? -7.205 3.148 9.984 1.00 84.50 94 HIS A N 1
ATOM 726 C CA . HIS A 1 94 ? -6.397 2.492 8.949 1.00 84.50 94 HIS A CA 1
ATOM 727 C C . HIS A 1 94 ? -5.150 3.327 8.614 1.00 84.50 94 HIS A C 1
ATOM 729 O O . HIS A 1 94 ? -4.892 3.660 7.463 1.00 84.50 94 HIS A O 1
ATOM 735 N N . ASP A 1 95 ? -4.394 3.733 9.634 1.00 84.94 95 ASP A N 1
ATOM 736 C CA . ASP A 1 95 ? -3.187 4.563 9.514 1.00 84.94 95 ASP A CA 1
ATOM 737 C C . ASP A 1 95 ? -1.908 3.821 9.933 1.00 84.94 95 ASP A C 1
ATOM 739 O O . ASP A 1 95 ? -0.874 4.440 10.194 1.00 84.94 95 ASP A O 1
ATOM 743 N N . GLY A 1 96 ? -1.984 2.491 10.020 1.00 89.81 96 GLY A N 1
ATOM 744 C CA . GLY A 1 96 ? -0.821 1.641 10.225 1.00 89.81 96 GLY A CA 1
ATOM 745 C C . GLY A 1 96 ? 0.019 1.491 8.961 1.00 89.81 96 GLY A C 1
ATOM 746 O O . GLY A 1 96 ? -0.350 1.929 7.868 1.00 89.81 96 GLY A O 1
ATOM 747 N N . TYR A 1 97 ? 1.147 0.814 9.121 1.00 92.56 97 TYR A N 1
ATOM 748 C CA . TYR A 1 97 ? 2.084 0.539 8.042 1.00 92.56 97 TYR A CA 1
ATOM 749 C C . TYR A 1 97 ? 2.352 -0.951 7.927 1.00 92.56 97 TYR A C 1
ATOM 751 O O . TYR A 1 97 ? 2.246 -1.698 8.897 1.00 92.56 97 TYR A O 1
ATOM 759 N N . TRP A 1 98 ? 2.722 -1.386 6.735 1.00 94.56 98 TRP A N 1
ATOM 760 C CA . TRP A 1 98 ? 3.131 -2.747 6.461 1.00 94.56 98 TRP A CA 1
ATOM 761 C C . TRP A 1 98 ? 4.545 -2.759 5.908 1.00 94.56 98 TRP A C 1
ATOM 763 O O . TRP A 1 98 ? 4.835 -2.105 4.905 1.00 94.56 98 TRP A O 1
ATOM 773 N N . ASP A 1 99 ? 5.392 -3.578 6.521 1.00 93.94 99 ASP A N 1
ATOM 774 C CA . ASP A 1 99 ? 6.635 -4.010 5.904 1.00 93.94 99 ASP A CA 1
ATOM 775 C C . ASP A 1 99 ? 6.265 -4.967 4.767 1.00 93.94 99 ASP A C 1
ATOM 777 O O . ASP A 1 99 ? 5.642 -6.014 4.994 1.00 93.94 99 ASP A O 1
ATOM 781 N N . CYS A 1 100 ? 6.610 -4.585 3.545 1.00 93.25 100 CYS A N 1
ATOM 782 C CA . CYS A 1 100 ? 6.216 -5.255 2.319 1.00 93.25 100 CYS A CA 1
ATOM 783 C C . CYS A 1 100 ? 7.447 -5.632 1.507 1.00 93.25 100 CYS A C 1
ATOM 785 O O . CYS A 1 100 ? 8.349 -4.819 1.342 1.00 93.25 100 CYS A O 1
ATOM 787 N N . ARG A 1 101 ? 7.471 -6.837 0.940 1.00 92.94 101 ARG A N 1
ATOM 788 C CA . ARG A 1 101 ? 8.532 -7.253 0.020 1.00 92.94 101 ARG A CA 1
ATOM 789 C C . ARG A 1 101 ? 8.118 -7.032 -1.417 1.00 92.94 101 ARG A C 1
ATOM 791 O O . ARG A 1 101 ? 7.038 -7.461 -1.811 1.00 92.94 101 ARG A O 1
ATOM 798 N N . ILE A 1 102 ? 8.996 -6.450 -2.220 1.00 92.12 102 ILE A N 1
ATOM 799 C CA . ILE A 1 102 ? 8.775 -6.315 -3.658 1.00 92.12 102 ILE A CA 1
ATOM 800 C C . ILE A 1 102 ? 8.978 -7.672 -4.331 1.00 92.12 102 ILE A C 1
ATOM 802 O O . ILE A 1 102 ? 10.059 -8.263 -4.256 1.00 92.12 102 ILE A O 1
ATOM 806 N N . ILE A 1 103 ? 7.932 -8.149 -5.005 1.00 91.50 103 ILE A N 1
ATOM 807 C CA . ILE A 1 103 ? 7.936 -9.410 -5.758 1.00 91.50 103 ILE A CA 1
ATOM 808 C C . ILE A 1 103 ? 8.102 -9.152 -7.257 1.00 91.50 103 ILE A C 1
ATOM 810 O O . ILE A 1 103 ? 8.781 -9.918 -7.937 1.00 91.50 103 ILE A O 1
ATOM 814 N N . ALA A 1 104 ? 7.540 -8.055 -7.766 1.00 90.38 104 ALA A N 1
ATOM 815 C CA . ALA A 1 104 ? 7.739 -7.606 -9.139 1.00 90.38 104 ALA A CA 1
ATOM 816 C C . ALA A 1 104 ? 7.707 -6.076 -9.200 1.00 90.38 104 ALA A C 1
ATOM 818 O O . ALA A 1 104 ? 6.921 -5.447 -8.500 1.00 90.38 104 ALA A O 1
ATOM 819 N N . SER A 1 105 ? 8.566 -5.474 -10.017 1.00 89.00 105 SER A N 1
ATOM 820 C CA . SER A 1 105 ? 8.621 -4.027 -10.196 1.00 89.00 105 SER A CA 1
ATOM 821 C C . SER A 1 105 ? 9.359 -3.666 -11.481 1.00 89.00 105 SER A C 1
ATOM 823 O O . SER A 1 105 ? 10.367 -4.296 -11.809 1.00 89.00 105 SER A O 1
ATOM 825 N N . ASP A 1 106 ? 8.871 -2.656 -12.194 1.00 86.00 106 ASP A N 1
ATOM 826 C CA . ASP A 1 106 ? 9.565 -2.018 -13.321 1.00 86.00 106 ASP A CA 1
ATOM 827 C C . ASP A 1 106 ? 10.143 -0.634 -12.953 1.00 86.00 106 ASP A C 1
ATOM 829 O O . ASP A 1 106 ? 10.704 0.061 -13.803 1.00 86.00 106 ASP A O 1
ATOM 833 N N . HIS A 1 107 ? 10.023 -0.226 -11.684 1.00 81.62 107 HIS A N 1
ATOM 834 C CA . HIS A 1 107 ? 10.496 1.068 -11.212 1.00 81.62 107 HIS A CA 1
ATOM 835 C C . HIS A 1 107 ? 12.016 1.036 -10.966 1.00 81.62 107 HIS A C 1
ATOM 837 O O . HIS A 1 107 ? 12.489 0.199 -10.190 1.00 81.62 107 HIS A O 1
ATOM 843 N N . PRO A 1 108 ? 12.805 1.979 -11.522 1.00 78.94 108 PRO A N 1
ATOM 844 C CA . PRO A 1 108 ? 14.270 1.951 -11.431 1.00 78.94 108 PRO A CA 1
ATOM 845 C C . PRO A 1 108 ? 14.795 2.034 -9.989 1.00 78.94 108 PRO A C 1
ATOM 847 O O . PRO A 1 108 ? 15.781 1.386 -9.651 1.00 78.94 108 PRO A O 1
ATOM 850 N N . SER A 1 109 ? 14.119 2.793 -9.120 1.00 78.69 109 SER A N 1
ATOM 851 C CA . SER A 1 109 ? 14.475 2.907 -7.694 1.00 78.69 109 SER A CA 1
ATOM 852 C C . SER A 1 109 ? 14.033 1.724 -6.827 1.00 78.69 109 SER A C 1
ATOM 854 O O . SER A 1 109 ? 14.469 1.622 -5.684 1.00 78.69 109 SER A O 1
ATOM 856 N N . TYR A 1 110 ? 13.170 0.846 -7.345 1.00 79.75 110 TYR A N 1
ATOM 857 C CA . TYR A 1 110 ? 12.601 -0.276 -6.600 1.00 79.75 110 TYR A CA 1
ATOM 858 C C . TYR A 1 110 ? 12.766 -1.580 -7.392 1.00 79.75 110 TYR A C 1
ATOM 860 O O . TYR A 1 110 ? 11.769 -2.165 -7.813 1.00 79.75 110 TYR A O 1
ATOM 868 N N . PRO A 1 111 ? 14.003 -2.029 -7.663 1.00 77.62 111 PRO A N 1
ATOM 869 C CA . PRO A 1 111 ? 14.237 -3.194 -8.507 1.00 77.62 111 PRO A CA 1
ATOM 870 C C . PRO A 1 111 ? 13.753 -4.497 -7.852 1.00 77.62 111 PRO A C 1
ATOM 872 O O . PRO A 1 111 ? 13.672 -4.628 -6.629 1.00 77.62 111 PRO A O 1
ATOM 875 N N . VAL A 1 112 ? 13.463 -5.499 -8.684 1.00 80.31 112 VAL A N 1
ATOM 876 C CA . VAL A 1 112 ? 13.132 -6.857 -8.226 1.00 80.31 112 VAL A CA 1
ATOM 877 C C . VAL A 1 112 ? 14.376 -7.508 -7.622 1.00 80.31 112 VAL A C 1
ATOM 879 O O . VAL A 1 112 ? 15.448 -7.470 -8.223 1.00 80.31 112 VAL A O 1
ATOM 882 N N . GLY A 1 113 ? 14.246 -8.122 -6.443 1.00 67.94 113 GLY A N 1
ATOM 883 C CA . GLY A 1 113 ? 15.387 -8.781 -5.789 1.00 67.94 113 GLY A CA 1
ATOM 884 C C . GLY A 1 113 ? 15.349 -8.861 -4.264 1.00 67.94 113 GLY A C 1
ATOM 885 O O . GLY A 1 113 ? 16.399 -9.032 -3.654 1.00 67.94 113 GLY A O 1
ATOM 886 N N . GLY A 1 114 ? 14.175 -8.745 -3.634 1.00 68.56 114 GLY A N 1
ATOM 887 C CA . GLY A 1 114 ? 14.051 -8.859 -2.175 1.00 68.56 114 GLY A CA 1
ATOM 888 C C . GLY A 1 114 ? 14.248 -7.549 -1.414 1.00 68.56 114 GLY A C 1
ATOM 889 O O . GLY A 1 114 ? 14.650 -7.578 -0.254 1.00 68.56 114 GLY A O 1
ATOM 890 N N . TYR A 1 115 ? 13.962 -6.412 -2.051 1.00 82.06 115 TYR A N 1
ATOM 891 C CA . TYR A 1 115 ? 13.843 -5.139 -1.350 1.00 82.06 115 TYR A CA 1
ATOM 892 C C . TYR A 1 115 ? 12.552 -5.114 -0.539 1.00 82.06 115 TYR A C 1
ATOM 894 O O . TYR A 1 115 ? 11.483 -5.470 -1.045 1.00 82.06 115 TYR A O 1
ATOM 902 N N . ASP A 1 116 ? 12.676 -4.668 0.705 1.00 89.19 116 ASP A N 1
ATOM 903 C CA . ASP A 1 116 ? 11.545 -4.442 1.588 1.00 89.19 116 ASP A CA 1
ATOM 904 C C . ASP A 1 116 ? 11.248 -2.933 1.616 1.00 89.19 116 ASP A C 1
ATOM 906 O O . ASP A 1 116 ? 12.153 -2.108 1.765 1.00 89.19 116 ASP A O 1
ATOM 910 N N . ILE A 1 117 ? 9.982 -2.572 1.426 1.00 90.50 117 ILE A N 1
ATOM 911 C CA . ILE A 1 117 ? 9.471 -1.204 1.489 1.00 90.50 117 ILE A CA 1
ATOM 912 C C . ILE A 1 117 ? 8.387 -1.104 2.557 1.00 90.50 117 ILE A C 1
ATOM 914 O O . ILE A 1 117 ? 7.768 -2.095 2.937 1.00 90.50 117 ILE A O 1
ATOM 918 N N . CYS A 1 118 ? 8.159 0.109 3.040 1.00 91.62 118 CYS A N 1
ATOM 919 C CA . CYS A 1 118 ? 7.092 0.398 3.982 1.00 91.62 118 CYS A CA 1
ATOM 920 C C . CYS A 1 118 ? 5.919 1.011 3.215 1.00 91.62 118 CYS A C 1
ATOM 922 O O . CYS A 1 118 ? 6.073 2.077 2.620 1.00 91.62 118 CYS A O 1
ATOM 924 N N . CYS A 1 119 ? 4.771 0.337 3.225 1.00 92.00 119 CYS A N 1
ATOM 925 C CA . CYS A 1 119 ? 3.541 0.817 2.595 1.00 92.00 119 CYS A CA 1
ATOM 926 C C . CYS A 1 119 ? 2.520 1.175 3.669 1.00 92.00 119 CYS A C 1
ATOM 928 O O . CYS A 1 119 ? 2.410 0.487 4.687 1.00 92.00 119 CYS A O 1
ATOM 930 N N . SER A 1 120 ? 1.744 2.234 3.448 1.00 92.56 120 SER A N 1
ATOM 931 C CA . SER A 1 120 ? 0.631 2.532 4.354 1.00 92.56 120 SER A CA 1
ATOM 932 C C . SER A 1 120 ? -0.491 1.508 4.175 1.00 92.56 120 SER A C 1
ATOM 934 O O . SER A 1 120 ? -0.721 1.001 3.075 1.00 92.56 120 SER A O 1
ATOM 936 N N . GLU A 1 121 ? -1.227 1.206 5.245 1.00 93.00 121 GLU A N 1
ATOM 937 C CA . GLU A 1 121 ? -2.408 0.345 5.148 1.00 93.00 121 GLU A CA 1
ATOM 938 C C . GLU A 1 121 ? -3.419 0.929 4.148 1.00 93.00 121 GLU A C 1
ATOM 940 O O . GLU A 1 121 ? -3.924 0.199 3.301 1.00 93.00 121 GLU A O 1
ATOM 945 N N . SER A 1 122 ? -3.627 2.250 4.162 1.00 92.38 122 SER A N 1
ATOM 946 C CA . SER A 1 122 ? -4.465 2.959 3.187 1.00 92.38 122 SER A CA 1
ATOM 947 C C . SER A 1 122 ? -4.046 2.740 1.730 1.00 92.38 122 SER A C 1
ATOM 949 O O . SER A 1 122 ? -4.917 2.653 0.865 1.00 92.38 122 SER A O 1
ATOM 951 N N . GLU A 1 123 ? -2.747 2.653 1.444 1.00 92.81 123 GLU A N 1
ATOM 952 C CA . GLU A 1 123 ? -2.222 2.398 0.098 1.00 92.81 123 GLU A CA 1
ATOM 953 C C . GLU A 1 123 ? -2.488 0.955 -0.344 1.00 92.81 123 GLU A C 1
ATOM 955 O O . GLU A 1 123 ? -3.007 0.730 -1.436 1.00 92.81 123 GLU A O 1
ATOM 960 N N . LEU A 1 124 ? -2.238 -0.020 0.534 1.00 93.81 124 LEU A N 1
ATOM 961 C CA . LEU A 1 124 ? -2.500 -1.435 0.250 1.00 93.81 124 LEU A CA 1
ATOM 962 C C . LEU A 1 124 ? -3.995 -1.736 0.084 1.00 93.81 124 LEU A C 1
ATOM 964 O O . LEU A 1 124 ? -4.368 -2.521 -0.783 1.00 93.81 124 LEU A O 1
ATOM 968 N N . ARG A 1 125 ? -4.860 -1.072 0.861 1.00 94.12 125 ARG A N 1
ATOM 969 C CA . ARG A 1 125 ? -6.328 -1.179 0.756 1.00 94.12 125 ARG A CA 1
ATOM 970 C C . ARG A 1 125 ? -6.879 -0.741 -0.603 1.00 94.12 125 ARG A C 1
ATOM 972 O O . ARG A 1 125 ? -7.987 -1.137 -0.958 1.00 94.12 125 ARG A O 1
ATOM 979 N N . ARG A 1 126 ? -6.134 0.095 -1.329 1.00 94.38 126 ARG A N 1
ATOM 980 C CA . ARG A 1 126 ? -6.482 0.635 -2.656 1.00 94.38 126 ARG A CA 1
ATOM 981 C C . ARG A 1 126 ? -5.704 -0.036 -3.788 1.00 94.38 126 ARG A C 1
ATOM 983 O O . ARG A 1 126 ? -5.936 0.276 -4.952 1.00 94.38 126 ARG A O 1
ATOM 990 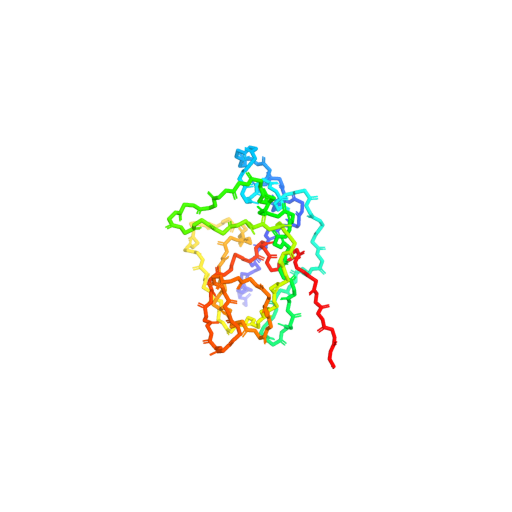N N . GLY A 1 127 ? -4.785 -0.941 -3.455 1.00 91.94 127 GLY A N 1
ATOM 991 C CA . GLY A 1 127 ? -4.054 -1.738 -4.428 1.00 91.94 127 GLY A CA 1
ATOM 992 C C . GLY A 1 127 ? -4.901 -2.867 -5.011 1.00 91.94 127 GLY A C 1
ATOM 993 O O . GLY A 1 127 ? -5.885 -3.312 -4.420 1.00 91.94 127 GLY A O 1
ATOM 994 N N . SER A 1 128 ? -4.524 -3.355 -6.186 1.00 91.81 128 SER A N 1
ATOM 995 C CA . SER A 1 128 ? -5.222 -4.471 -6.830 1.00 91.81 128 SER A CA 1
ATOM 996 C C . SER A 1 128 ? -4.637 -5.800 -6.359 1.00 91.81 128 SER A C 1
ATOM 998 O O . SER A 1 128 ? -3.442 -6.039 -6.529 1.00 91.81 128 SER A O 1
ATOM 1000 N N . VAL A 1 129 ? -5.460 -6.671 -5.768 1.00 91.19 129 VAL A N 1
ATOM 1001 C CA . VAL A 1 129 ? -5.031 -8.028 -5.392 1.00 91.19 129 VAL A CA 1
ATOM 1002 C C . VAL A 1 129 ? -4.899 -8.874 -6.653 1.00 91.19 129 VAL A C 1
ATOM 1004 O O . VAL A 1 129 ? -5.816 -8.933 -7.471 1.00 91.19 129 VAL A O 1
ATOM 1007 N N . LEU A 1 130 ? -3.752 -9.525 -6.805 1.00 88.50 130 LEU A N 1
ATOM 1008 C CA . LEU A 1 130 ? -3.466 -10.446 -7.892 1.00 88.50 130 LEU A CA 1
ATOM 1009 C C . LEU A 1 130 ? -3.725 -11.876 -7.412 1.00 88.50 130 LEU A C 1
ATOM 1011 O O . LEU A 1 130 ? -3.107 -12.333 -6.449 1.00 88.50 130 LEU A O 1
ATOM 1015 N N . GLU A 1 131 ? -4.627 -12.578 -8.092 1.00 80.25 131 GLU A N 1
ATOM 1016 C CA . GLU A 1 131 ? -4.817 -14.018 -7.905 1.00 80.25 131 GLU A CA 1
ATOM 1017 C C . GLU A 1 131 ? -3.703 -14.783 -8.637 1.00 80.25 131 GLU A C 1
ATOM 1019 O O . GLU A 1 131 ? -3.334 -14.426 -9.761 1.00 80.25 131 GLU A O 1
ATOM 1024 N N . VAL A 1 132 ? -3.151 -15.815 -7.990 1.00 62.59 132 VAL A N 1
ATOM 1025 C CA . VAL A 1 132 ? -2.098 -16.699 -8.528 1.00 62.59 132 VAL A CA 1
ATOM 1026 C C . VAL A 1 132 ? -2.550 -18.143 -8.464 1.00 62.59 132 VAL A C 1
ATOM 1028 O O . VAL A 1 132 ? -3.097 -18.529 -7.406 1.00 62.59 132 VAL A O 1
#

Foldseek 3Di:
DDPPDPQAAQDPVRQLVVLCPDDPLALSVLLSVFDQPAPDDDAPWWWWWPQLSSCVDDAQDPDDRDPPVSDKTWIKGFDDKAADDDDPRDRGYQFIKTFIFTCDIPDPVRHHDTDTDIDGSSRRSRTDTDDD

Secondary structure (DSSP, 8-state):
--------B--HHHHHHHHHTSPTTSHHHHHHTS--S-SS--TT-EEE--HHHH----SB-TTS--B--S---EEEEEEEEEPPP--SSSPBPS--EEEEEEEEE--TTS-SSS-EEEEEHHHHTTSEEEP-

pLDDT: mean 79.78, std 16.11, range [36.88, 94.56]

Sequence (132 aa):
MTFHGIKLVETDTEETARLAQAPVGSTNHSLSLLPVTTPHVDKHHLIELPWYETHPCTGTTGGLSHECTGRHRIVVLPLRFQQTAADAPLPRRHDGYWDCRIIASDHPSYPVGGYDICCSESELRRGSVLEV